Protein AF-A0A2X1N2T5-F1 (afdb_monomer_lite)

Sequence (145 aa):
MNKLIMTASVISILIVFIVLLAVHKGHAPIRSVSRQIQNITSKDLDVRLDPQTVPIELEQLVLSFNHMIERIEDVFTRQSNFSADIAHEIRTPITNLITQTEIALSQSRSQKELEDVLYSNLEELTRMAKWSAICCFSLRPITTS

pLDDT: mean 86.4, std 9.25, range [39.34, 96.5]

Organism: Escherichia coli (NCBI:txid562)

Foldseek 3Di:
DVVVVVVVVVVVVVVVVVVVVCVVVLCPLVVVVVVQVVPDDPVNLVDADDLVVHPPVCSVVSVVVNVVSVVVVVVVVVVVVVVVVVVVVVVVLVVVLVVLVCVPVVDDDDPVSVVVSVVVNVVSVVVVVVVVVVVVVVPDPPPDD

InterPro domains:
  IPR003660 HAMP domain [PF00672] (26-74)
  IPR003660 HAMP domain [PS50885] (24-77)
  IPR003660 HAMP domain [SM00304] (24-77)
  IPR003661 Signal transduction histidine kinase, dimerisation/phosphoacceptor d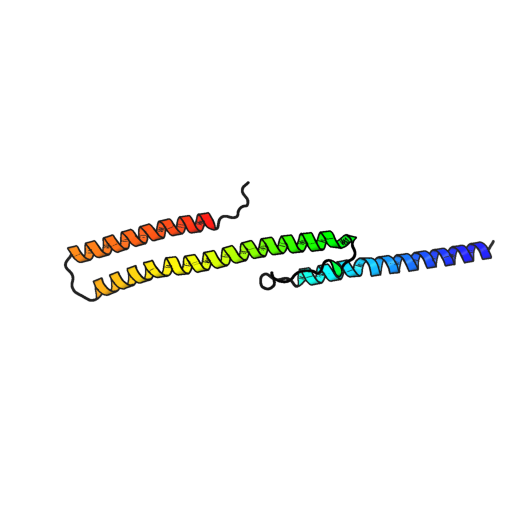omain [PF00512] (79-129)
  IPR003661 Signal transduction histidine kinase, dimerisation/phosphoacceptor domain [cd00082] (78-130)
  IPR036097 Signal transduction histidine kinase, dimerisation/phosphoacceptor domain superfamily [SSF47384] (61-129)
  IPR050428 Two-component system sensor histidine kinase [PTHR45436] (3-129)

Secondary structure (DSSP, 8-state):
-HHHHHHHHHHHHHHHHHHHHHHHHHTHHHHHHHHHHHH--TT-TT----GGGS-HHHHHHHHHHHHHHHHHHHHHHHHHHHHHHHHHHHHHHHHHHHHHHHHHHHS---HHHHHHHHHHHHHHHHHHHHHHHHHHHHTS-S---

Radius of gyration: 33.26 Å; chains: 1; bounding box: 64×29×105 Å

Structure (mmCIF, N/CA/C/O backbone):
data_AF-A0A2X1N2T5-F1
#
_entry.id   AF-A0A2X1N2T5-F1
#
loop_
_atom_site.group_PDB
_atom_site.id
_atom_site.type_symbol
_atom_site.label_atom_id
_atom_site.label_alt_id
_atom_site.label_comp_id
_atom_site.label_asym_id
_atom_site.label_entity_id
_atom_site.label_seq_id
_atom_site.pdbx_PDB_ins_code
_atom_site.Cartn_x
_atom_site.Cartn_y
_atom_site.Cartn_z
_atom_site.occupancy
_atom_site.B_iso_or_equiv
_atom_site.auth_seq_id
_atom_site.auth_comp_id
_atom_site.auth_asym_id
_atom_site.auth_atom_id
_atom_site.pdbx_PDB_model_num
ATOM 1 N N . MET A 1 1 ? 31.439 21.832 -60.244 1.00 72.50 1 MET A N 1
ATOM 2 C CA . MET A 1 1 ? 30.699 22.548 -59.181 1.00 72.50 1 MET A CA 1
ATOM 3 C C . MET A 1 1 ? 29.378 21.859 -58.827 1.00 72.50 1 MET A C 1
ATOM 5 O O . MET A 1 1 ? 29.262 21.362 -57.718 1.00 72.50 1 MET A O 1
ATOM 9 N N . ASN A 1 2 ? 28.423 21.728 -59.761 1.00 83.81 2 ASN A N 1
ATOM 10 C CA . ASN A 1 2 ? 27.059 21.247 -59.458 1.00 83.81 2 ASN A CA 1
ATOM 11 C C . ASN A 1 2 ? 26.980 19.819 -58.891 1.00 83.81 2 ASN A C 1
ATOM 13 O O . ASN A 1 2 ? 26.174 19.571 -58.002 1.00 83.81 2 ASN A O 1
ATOM 17 N N . LYS A 1 3 ? 27.838 18.891 -59.342 1.00 87.81 3 LYS A N 1
ATOM 18 C CA . LYS A 1 3 ? 27.866 17.520 -58.799 1.00 87.81 3 LYS A CA 1
ATOM 19 C C . LYS A 1 3 ? 28.240 17.483 -57.311 1.00 87.81 3 LYS A C 1
ATOM 21 O O . LYS A 1 3 ? 27.638 16.719 -56.575 1.00 87.81 3 LYS A O 1
ATOM 26 N N . LEU A 1 4 ? 29.169 18.343 -56.878 1.00 89.50 4 LEU A N 1
ATOM 27 C CA . LEU A 1 4 ? 29.625 18.420 -55.486 1.00 89.50 4 LEU A CA 1
ATOM 28 C C . LEU A 1 4 ? 28.529 18.982 -54.565 1.00 89.50 4 LEU A C 1
ATOM 30 O O . LEU A 1 4 ? 28.315 18.481 -53.465 1.00 89.50 4 LEU A O 1
ATOM 34 N N . ILE A 1 5 ? 27.805 19.996 -55.050 1.00 92.12 5 ILE A N 1
ATOM 35 C CA . ILE A 1 5 ? 26.675 20.596 -54.330 1.00 92.12 5 ILE A CA 1
ATOM 36 C C . ILE A 1 5 ? 25.539 19.575 -54.204 1.00 92.12 5 ILE A C 1
ATOM 38 O O . ILE A 1 5 ? 25.015 19.379 -53.114 1.00 92.12 5 ILE A O 1
ATOM 42 N N . MET A 1 6 ? 25.217 18.852 -55.282 1.00 92.19 6 MET A N 1
ATOM 43 C CA . MET A 1 6 ? 24.166 17.831 -55.270 1.00 92.19 6 MET A CA 1
ATOM 44 C C . MET A 1 6 ? 24.484 16.687 -54.298 1.00 92.19 6 MET A C 1
ATOM 46 O O . MET A 1 6 ? 23.618 16.285 -53.524 1.00 92.19 6 MET A O 1
ATOM 50 N N . THR A 1 7 ? 25.729 16.197 -54.272 1.00 94.31 7 THR A N 1
ATOM 51 C CA . THR A 1 7 ? 26.135 15.160 -53.311 1.00 94.31 7 THR A CA 1
ATOM 52 C C . THR A 1 7 ? 26.085 15.664 -51.871 1.00 94.31 7 THR A C 1
ATOM 54 O O . THR A 1 7 ? 25.604 14.945 -50.999 1.00 94.31 7 THR A O 1
ATOM 57 N N . ALA A 1 8 ? 26.513 16.905 -51.614 1.00 93.38 8 ALA A N 1
ATOM 58 C CA . ALA A 1 8 ? 26.461 17.495 -50.277 1.00 93.38 8 ALA A CA 1
ATOM 59 C C . ALA A 1 8 ? 25.015 17.666 -49.776 1.00 93.38 8 ALA A C 1
ATOM 61 O O . ALA A 1 8 ? 24.717 17.327 -48.631 1.00 93.38 8 ALA A O 1
ATOM 62 N N . SER A 1 9 ? 24.099 18.119 -50.638 1.00 93.94 9 SER A N 1
ATOM 63 C CA . SER A 1 9 ? 22.678 18.250 -50.297 1.00 93.94 9 SER A CA 1
ATOM 64 C C . SER A 1 9 ? 22.025 16.899 -50.000 1.00 93.94 9 SER A C 1
ATOM 66 O O . SER A 1 9 ? 21.300 16.782 -49.015 1.00 93.94 9 SER A O 1
ATOM 68 N N . VAL A 1 10 ? 22.317 15.864 -50.795 1.00 96.00 10 VAL A N 1
ATOM 69 C CA . VAL A 1 10 ? 21.788 14.508 -50.558 1.00 96.00 10 VAL A CA 1
ATOM 70 C C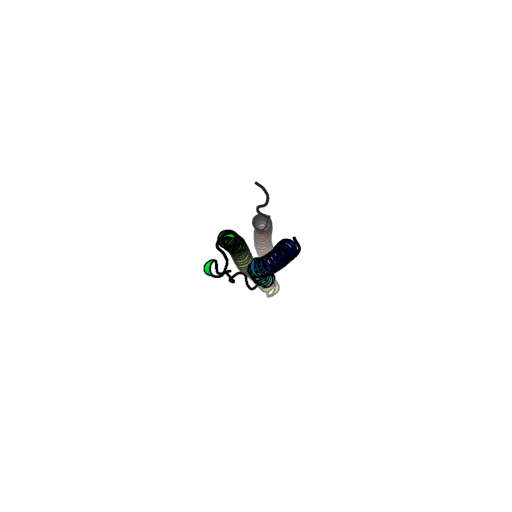 . VAL A 1 10 ? 22.289 13.946 -49.227 1.00 96.00 10 VAL A C 1
ATOM 72 O O . VAL A 1 10 ? 21.496 13.409 -48.457 1.00 96.00 10 VAL A O 1
ATOM 75 N N . ILE A 1 11 ? 23.578 14.117 -48.916 1.00 96.12 11 ILE A N 1
ATOM 76 C CA . ILE A 1 11 ? 24.154 13.674 -47.637 1.00 96.12 11 ILE A CA 1
ATOM 77 C C . ILE A 1 11 ? 23.511 14.421 -46.463 1.00 96.12 11 ILE A C 1
ATOM 79 O O . ILE A 1 11 ? 23.152 13.798 -45.469 1.00 96.12 11 ILE A O 1
ATOM 83 N N . SER A 1 12 ? 23.316 15.737 -46.577 1.00 95.56 12 SER A N 1
ATOM 84 C CA . SER A 1 12 ? 22.683 16.534 -45.522 1.00 95.56 12 SER A CA 1
ATOM 85 C C . SER A 1 12 ? 21.246 16.078 -45.241 1.00 95.56 12 SER A C 1
ATOM 87 O O . SER A 1 12 ? 20.891 15.853 -44.085 1.00 95.56 12 SER A O 1
ATOM 89 N N . ILE A 1 13 ? 20.448 15.846 -46.290 1.00 96.50 13 ILE A N 1
ATOM 90 C CA . ILE A 1 13 ? 19.079 15.325 -46.157 1.00 96.50 13 ILE A CA 1
ATOM 91 C C . ILE A 1 13 ? 19.089 13.934 -45.512 1.00 96.50 13 ILE A C 1
ATOM 93 O O . ILE A 1 13 ? 18.281 13.662 -44.624 1.00 96.50 13 ILE A O 1
ATOM 97 N N . LEU A 1 14 ? 20.023 13.068 -45.916 1.00 96.38 14 LEU A N 1
ATOM 98 C CA . LEU A 1 14 ? 20.155 11.727 -45.353 1.00 96.38 14 LEU A CA 1
ATOM 99 C C . LEU A 1 14 ? 20.493 11.769 -43.855 1.00 96.38 14 LEU A C 1
ATOM 101 O O . LEU A 1 14 ? 19.886 11.039 -43.075 1.00 96.38 14 LEU A O 1
ATOM 105 N N . ILE A 1 15 ? 21.409 12.647 -43.439 1.00 96.38 15 ILE A N 1
ATOM 106 C CA . ILE A 1 15 ? 21.765 12.828 -42.024 1.00 96.38 15 ILE A CA 1
ATOM 107 C C . ILE A 1 15 ? 20.550 13.303 -41.226 1.00 96.38 15 ILE A C 1
ATOM 109 O O . ILE A 1 15 ? 20.244 12.718 -40.190 1.00 96.38 15 ILE A O 1
ATOM 113 N N . VAL A 1 16 ? 19.825 14.316 -41.714 1.00 96.19 16 VAL A N 1
ATOM 114 C CA . VAL A 1 16 ? 18.610 14.813 -41.047 1.00 96.19 16 VAL A CA 1
ATOM 115 C C . VAL A 1 16 ? 17.583 13.692 -40.894 1.00 96.19 16 VAL A C 1
ATOM 117 O O . VAL A 1 16 ? 17.021 13.516 -39.814 1.00 96.19 16 VAL A O 1
ATOM 120 N N . PHE A 1 17 ? 17.378 12.886 -41.936 1.00 95.56 17 PHE A N 1
ATOM 121 C CA . PHE A 1 17 ? 16.457 11.755 -41.888 1.00 95.56 17 PHE A CA 1
ATOM 122 C C . PHE A 1 17 ? 16.868 10.704 -40.843 1.00 95.56 17 PHE A C 1
ATOM 124 O O . PHE A 1 17 ? 16.033 10.266 -40.050 1.00 95.56 17 PHE A O 1
ATOM 131 N N . ILE A 1 18 ? 18.155 10.342 -40.783 1.00 94.00 18 ILE A N 1
ATOM 132 C CA . ILE A 1 18 ? 18.684 9.394 -39.787 1.00 94.00 18 ILE A CA 1
ATOM 133 C C . ILE A 1 18 ? 18.527 9.947 -38.367 1.00 94.00 18 ILE A C 1
ATOM 135 O O . ILE A 1 18 ? 18.074 9.220 -37.483 1.00 94.00 18 ILE A O 1
ATOM 139 N N . VAL A 1 19 ? 18.849 11.224 -38.143 1.00 93.06 19 VAL A N 1
ATOM 140 C CA . VAL A 1 19 ? 18.707 11.873 -36.830 1.00 93.06 19 VAL A CA 1
ATOM 141 C C . VAL A 1 19 ? 17.247 11.875 -36.384 1.00 93.06 19 VAL A C 1
ATOM 143 O O . VAL A 1 19 ? 16.957 11.499 -35.250 1.00 93.06 19 VAL A O 1
ATOM 146 N N . LEU A 1 20 ? 16.311 12.221 -37.271 1.00 91.19 20 LEU A N 1
ATOM 147 C CA . LEU A 1 20 ? 14.882 12.197 -36.953 1.00 91.19 20 LEU A CA 1
ATOM 148 C C . LEU A 1 20 ? 14.403 10.790 -36.571 1.00 91.19 20 LEU A C 1
ATOM 150 O O . LEU A 1 20 ? 13.677 10.639 -35.587 1.00 91.19 20 LEU A O 1
ATOM 154 N N . LEU A 1 21 ? 14.838 9.755 -37.298 1.00 89.56 21 LEU A N 1
ATOM 155 C CA . LEU A 1 21 ? 14.513 8.367 -36.959 1.00 89.56 21 LEU A CA 1
ATOM 156 C C . LEU A 1 21 ? 15.126 7.929 -35.624 1.00 89.56 21 LEU A C 1
ATOM 158 O O . LEU A 1 21 ? 14.448 7.267 -34.834 1.00 89.56 21 LEU A O 1
ATOM 162 N N . ALA A 1 22 ? 16.379 8.303 -35.359 1.00 86.38 22 ALA A N 1
ATOM 163 C CA . ALA A 1 22 ? 17.076 7.981 -34.117 1.00 86.38 22 ALA A CA 1
ATOM 164 C C . ALA A 1 22 ? 16.390 8.624 -32.905 1.00 86.38 22 ALA A C 1
ATOM 166 O O . ALA A 1 22 ? 16.123 7.937 -31.923 1.00 86.38 22 ALA A O 1
ATOM 167 N N . VAL A 1 23 ? 16.013 9.902 -33.002 1.00 86.44 23 VAL A N 1
ATOM 168 C CA . VAL A 1 23 ? 15.266 10.615 -31.953 1.00 86.44 23 VAL A CA 1
ATOM 169 C C . VAL A 1 23 ? 13.902 9.963 -31.725 1.00 86.44 23 VAL A C 1
ATOM 171 O O . VAL A 1 23 ? 13.530 9.677 -30.586 1.00 86.44 23 VAL A O 1
ATOM 174 N N . HIS A 1 24 ? 13.158 9.658 -32.794 1.00 82.62 24 HIS A N 1
ATOM 175 C CA . HIS A 1 24 ? 11.824 9.072 -32.655 1.00 82.62 24 HIS A CA 1
ATOM 176 C C . HIS A 1 24 ? 11.862 7.690 -31.987 1.00 82.62 24 HIS A C 1
ATOM 178 O O . HIS A 1 24 ? 11.035 7.399 -31.120 1.00 82.62 24 HIS A O 1
ATOM 184 N N . LYS A 1 25 ? 12.842 6.851 -32.350 1.00 80.31 25 LYS A N 1
ATOM 185 C CA . LYS A 1 25 ? 13.050 5.542 -31.717 1.00 80.31 25 LYS A CA 1
ATOM 186 C C . LYS A 1 25 ? 13.620 5.655 -30.303 1.00 80.31 25 LYS A C 1
ATOM 188 O O . LYS A 1 25 ? 13.177 4.912 -29.434 1.00 80.31 25 LYS A O 1
ATOM 193 N N . GLY A 1 26 ? 14.522 6.601 -30.051 1.00 79.81 26 GLY A N 1
ATOM 194 C CA . GLY A 1 26 ? 15.131 6.827 -28.737 1.00 79.81 26 GLY A CA 1
ATOM 195 C C . GLY A 1 26 ? 14.125 7.239 -27.658 1.00 79.81 26 GLY A C 1
ATOM 196 O O . GLY A 1 26 ? 14.285 6.885 -26.495 1.00 79.81 26 GLY A O 1
ATOM 197 N N . HIS A 1 27 ? 13.032 7.910 -28.033 1.00 82.62 27 HIS A N 1
ATOM 198 C CA . HIS A 1 27 ? 11.966 8.277 -27.092 1.00 82.62 27 HIS A CA 1
ATOM 199 C C . HIS A 1 27 ? 10.904 7.189 -26.863 1.00 82.62 27 HIS A C 1
ATOM 201 O O . HIS A 1 27 ? 10.080 7.328 -25.954 1.00 82.62 27 HIS A O 1
ATOM 207 N N . ALA A 1 28 ? 10.879 6.114 -27.658 1.00 83.75 28 ALA A N 1
ATOM 208 C CA . ALA A 1 28 ? 9.871 5.062 -27.514 1.00 83.75 28 ALA A CA 1
ATOM 209 C C . ALA A 1 28 ? 9.952 4.312 -26.161 1.00 83.75 28 ALA A C 1
ATOM 211 O O . ALA A 1 28 ? 8.902 4.156 -25.530 1.00 83.75 28 ALA A O 1
ATOM 212 N N . PRO A 1 29 ? 11.143 3.927 -25.650 1.00 81.75 29 PRO A N 1
ATOM 213 C CA . PRO A 1 29 ? 11.275 3.281 -24.341 1.00 81.75 29 PRO A CA 1
ATOM 214 C C . PRO A 1 29 ? 10.790 4.166 -23.188 1.00 81.75 29 PRO A C 1
ATOM 216 O O . PRO A 1 29 ? 10.063 3.699 -22.316 1.00 81.75 29 PRO A O 1
ATOM 219 N N . ILE A 1 30 ? 11.090 5.469 -23.235 1.00 84.44 30 ILE A N 1
ATOM 220 C CA . ILE A 1 30 ? 10.646 6.445 -22.225 1.00 84.44 30 ILE A CA 1
ATOM 221 C C . ILE A 1 30 ? 9.115 6.507 -22.168 1.00 84.44 30 ILE A C 1
ATOM 223 O O . ILE A 1 30 ? 8.525 6.484 -21.088 1.00 84.44 30 ILE A O 1
ATOM 227 N N . ARG A 1 31 ? 8.446 6.544 -23.329 1.00 83.88 31 ARG A N 1
ATOM 228 C CA . ARG A 1 31 ? 6.974 6.535 -23.391 1.00 83.88 31 ARG A CA 1
ATOM 229 C C . ARG A 1 31 ? 6.383 5.231 -22.856 1.00 83.88 31 ARG A C 1
ATOM 231 O O . ARG A 1 31 ? 5.323 5.274 -22.241 1.00 83.88 31 ARG A O 1
ATOM 238 N N . SER A 1 32 ? 7.043 4.096 -23.091 1.00 85.19 32 SER A N 1
ATOM 239 C CA . SER A 1 32 ? 6.612 2.796 -22.561 1.00 85.19 32 SER A CA 1
ATOM 240 C C . SER A 1 32 ? 6.658 2.779 -21.034 1.00 85.19 32 SER A C 1
ATOM 242 O O . SER A 1 32 ? 5.641 2.507 -20.399 1.00 85.19 32 SER A O 1
ATOM 244 N N . VAL A 1 33 ? 7.799 3.160 -20.451 1.00 85.38 33 VAL A N 1
ATOM 245 C CA . VAL A 1 33 ? 7.969 3.268 -18.994 1.00 85.38 33 VAL A CA 1
ATOM 246 C C . VAL A 1 33 ? 6.945 4.236 -18.405 1.00 85.38 33 VAL A C 1
ATOM 248 O O . VAL A 1 33 ? 6.248 3.894 -17.457 1.00 85.38 33 VAL A O 1
ATOM 251 N N . SER A 1 34 ? 6.773 5.413 -19.012 1.00 84.94 34 SER A N 1
ATOM 252 C CA . SER A 1 34 ? 5.799 6.405 -18.550 1.00 84.94 34 SER A CA 1
ATOM 253 C C . SER A 1 34 ? 4.363 5.871 -18.542 1.00 84.94 34 SER A C 1
ATOM 255 O O . SER A 1 34 ? 3.646 6.100 -17.572 1.00 84.94 34 SER A O 1
ATOM 257 N N . ARG A 1 35 ? 3.946 5.121 -19.570 1.00 85.38 35 ARG A N 1
ATOM 258 C CA . ARG A 1 35 ? 2.615 4.493 -19.604 1.00 85.38 35 ARG A CA 1
ATOM 259 C C . ARG A 1 35 ? 2.450 3.418 -18.537 1.00 85.38 35 ARG A C 1
ATOM 261 O O . ARG A 1 35 ? 1.391 3.348 -17.928 1.00 85.38 35 ARG A O 1
ATOM 268 N N . GLN A 1 36 ? 3.474 2.594 -18.316 1.00 83.69 36 GLN A N 1
ATOM 269 C CA . GLN A 1 36 ? 3.438 1.583 -17.259 1.00 83.69 36 GLN A CA 1
ATOM 270 C C . GLN A 1 36 ? 3.282 2.248 -15.889 1.00 83.69 36 GLN A C 1
ATOM 272 O O . GLN A 1 36 ? 2.394 1.868 -15.138 1.00 83.69 36 GLN A O 1
ATOM 277 N N . ILE A 1 37 ? 4.048 3.310 -15.621 1.00 85.06 37 ILE A N 1
ATOM 278 C CA . ILE A 1 37 ? 3.941 4.098 -14.386 1.00 85.06 37 ILE A CA 1
ATOM 279 C C . ILE A 1 37 ? 2.548 4.724 -14.230 1.00 85.06 37 ILE A C 1
ATOM 281 O O . ILE A 1 37 ? 1.979 4.672 -13.147 1.00 85.06 37 ILE A O 1
ATOM 285 N N . GLN A 1 38 ? 1.973 5.294 -15.294 1.00 82.81 38 GLN A N 1
ATOM 286 C CA . GLN A 1 38 ? 0.637 5.911 -15.252 1.00 82.81 38 GLN A CA 1
ATOM 287 C C . GLN A 1 38 ? -0.495 4.924 -14.944 1.00 82.81 38 GLN A C 1
ATOM 289 O O . GLN A 1 38 ? -1.543 5.345 -14.460 1.00 82.81 38 GLN A O 1
ATOM 294 N N . ASN A 1 39 ? -0.297 3.640 -15.236 1.00 80.31 39 ASN A N 1
ATOM 295 C CA . ASN A 1 39 ? -1.286 2.602 -14.965 1.00 80.31 39 ASN A CA 1
ATOM 296 C C . ASN A 1 39 ? -1.194 2.046 -13.537 1.00 80.31 39 ASN A C 1
ATOM 298 O O . ASN A 1 39 ? -2.102 1.330 -13.126 1.00 80.31 39 ASN A O 1
ATOM 302 N N . ILE A 1 40 ? -0.132 2.357 -12.785 1.00 80.38 40 ILE A N 1
ATOM 303 C CA . ILE A 1 40 ? 0.021 1.903 -11.400 1.00 80.38 40 ILE A CA 1
ATOM 304 C C . ILE A 1 40 ? -0.893 2.744 -10.507 1.00 80.38 40 ILE A C 1
ATOM 306 O O . ILE A 1 40 ? -0.735 3.961 -10.391 1.00 80.38 40 ILE A O 1
ATOM 310 N N . THR A 1 41 ? -1.852 2.085 -9.861 1.00 76.00 41 THR A N 1
ATOM 311 C CA . THR A 1 41 ? -2.748 2.699 -8.872 1.00 76.00 41 THR A CA 1
ATOM 312 C C . THR A 1 41 ? -2.406 2.225 -7.458 1.00 76.00 41 THR A C 1
ATOM 314 O O . THR A 1 41 ? -1.614 1.305 -7.277 1.00 76.00 41 THR A O 1
ATOM 317 N N . SER A 1 42 ? -3.037 2.796 -6.423 1.00 68.94 42 SER A N 1
ATOM 318 C CA . SER A 1 42 ? -2.882 2.321 -5.033 1.00 68.94 42 SER A CA 1
ATOM 319 C C . SER A 1 42 ? -3.300 0.858 -4.816 1.00 68.94 42 SER A C 1
ATOM 321 O O . SER A 1 42 ? -3.051 0.322 -3.742 1.00 68.94 42 SER A O 1
ATOM 323 N N . LYS A 1 43 ? -3.961 0.226 -5.795 1.00 71.94 43 LYS A N 1
ATOM 324 C CA . LYS A 1 43 ? -4.351 -1.190 -5.759 1.00 71.94 43 LYS A CA 1
ATOM 325 C C . LYS A 1 43 ? -3.328 -2.119 -6.416 1.00 71.94 43 LYS A C 1
ATOM 327 O O . LYS A 1 43 ? -3.380 -3.310 -6.153 1.00 71.94 43 LYS A O 1
ATOM 332 N N . ASP A 1 44 ? -2.412 -1.567 -7.211 1.00 77.06 44 ASP A N 1
ATOM 333 C CA . ASP A 1 44 ? -1.474 -2.305 -8.068 1.00 77.06 44 ASP A CA 1
ATOM 334 C C . ASP A 1 44 ? -0.020 -2.003 -7.661 1.00 77.06 44 ASP A C 1
ATOM 336 O O . ASP A 1 44 ? 0.876 -1.844 -8.491 1.00 77.06 44 ASP A O 1
ATOM 340 N N . LEU A 1 45 ? 0.207 -1.842 -6.352 1.00 77.56 45 LEU A N 1
ATOM 341 C CA . LEU A 1 45 ? 1.523 -1.546 -5.777 1.00 77.56 45 LEU A CA 1
ATOM 342 C C . LEU A 1 45 ? 2.492 -2.732 -5.866 1.00 77.56 45 LEU A C 1
ATOM 344 O O . LEU A 1 45 ? 3.660 -2.547 -5.553 1.00 77.56 45 LEU A O 1
ATOM 348 N N . ASP A 1 46 ? 2.048 -3.908 -6.307 1.00 78.38 46 ASP A N 1
ATOM 349 C CA . ASP A 1 46 ? 2.858 -5.106 -6.558 1.00 78.38 46 ASP A CA 1
ATOM 350 C C . ASP A 1 46 ? 3.519 -5.097 -7.949 1.00 78.38 46 ASP A C 1
ATOM 352 O O . ASP A 1 46 ? 4.485 -5.825 -8.195 1.00 78.38 46 ASP A O 1
ATOM 356 N N . VAL A 1 47 ? 3.050 -4.238 -8.860 1.00 79.88 47 VAL A N 1
ATOM 357 C CA . VAL A 1 47 ? 3.604 -4.117 -10.211 1.00 79.88 47 VAL A CA 1
ATOM 358 C C . VAL A 1 47 ? 5.043 -3.604 -10.142 1.00 79.88 47 VAL A C 1
ATOM 360 O O . VAL A 1 47 ? 5.362 -2.619 -9.470 1.00 79.88 47 VAL A O 1
ATOM 363 N N . ARG A 1 48 ? 5.939 -4.277 -10.866 1.00 84.50 48 ARG A N 1
ATOM 364 C CA . ARG A 1 48 ? 7.349 -3.899 -11.000 1.00 84.50 48 ARG A CA 1
ATOM 365 C C . ARG A 1 48 ? 7.702 -3.728 -12.466 1.00 84.50 48 ARG A C 1
ATOM 367 O O . ARG A 1 48 ? 7.310 -4.530 -13.310 1.00 84.50 48 ARG A O 1
ATOM 374 N N . LEU A 1 49 ? 8.461 -2.678 -12.754 1.00 86.44 49 LEU A N 1
ATOM 375 C CA . LEU A 1 49 ? 9.036 -2.456 -14.074 1.00 86.44 49 LEU A CA 1
ATOM 376 C C . LEU A 1 49 ? 10.256 -3.368 -14.245 1.00 86.44 49 LEU A C 1
ATOM 378 O O . LEU A 1 49 ? 11.102 -3.420 -13.351 1.00 86.44 49 LEU A O 1
ATOM 382 N N . ASP A 1 50 ? 10.367 -4.056 -15.381 1.00 87.19 50 ASP A N 1
ATOM 383 C CA . ASP A 1 50 ? 11.513 -4.922 -15.671 1.00 87.19 50 ASP A CA 1
ATOM 384 C C . ASP A 1 50 ? 12.712 -4.094 -16.189 1.00 87.19 50 ASP A C 1
ATOM 386 O O . ASP A 1 50 ? 12.640 -3.562 -17.307 1.00 87.19 50 ASP A O 1
ATOM 390 N N . PRO A 1 51 ? 13.822 -3.988 -15.429 1.00 87.06 51 PRO A N 1
ATOM 391 C CA . PRO A 1 51 ? 15.010 -3.239 -15.842 1.00 87.06 51 PRO A CA 1
ATOM 392 C C . PRO A 1 51 ? 15.683 -3.808 -17.101 1.00 87.06 51 PRO A C 1
ATOM 394 O O . PRO A 1 51 ? 16.353 -3.062 -17.807 1.00 87.06 51 PRO A O 1
ATOM 397 N N . GLN A 1 52 ? 15.471 -5.087 -17.435 1.00 86.31 52 GLN A N 1
ATOM 398 C CA . GLN A 1 52 ? 16.053 -5.723 -18.627 1.00 86.31 52 GLN A CA 1
ATOM 399 C C . GLN A 1 52 ? 15.331 -5.327 -19.926 1.00 86.31 52 GLN A C 1
ATOM 401 O O . GLN A 1 52 ? 15.837 -5.561 -21.024 1.00 86.31 52 GLN A O 1
ATOM 406 N N . THR A 1 53 ? 14.136 -4.732 -19.827 1.00 85.06 53 THR A N 1
ATOM 407 C CA . THR A 1 53 ? 13.322 -4.339 -20.995 1.00 85.06 53 THR A CA 1
ATOM 408 C C . THR A 1 53 ? 13.594 -2.916 -21.479 1.00 85.06 53 THR A C 1
ATOM 410 O O . THR A 1 53 ? 13.031 -2.487 -22.493 1.00 85.06 53 THR A O 1
ATOM 413 N N . VAL A 1 54 ? 14.449 -2.172 -20.773 1.00 86.50 54 VAL A N 1
ATOM 414 C CA . VAL A 1 54 ? 14.773 -0.778 -21.076 1.00 86.50 54 VAL A CA 1
ATOM 415 C C . VAL A 1 54 ? 16.248 -0.625 -21.466 1.00 86.50 54 VAL A C 1
ATOM 417 O O . VAL A 1 54 ? 17.076 -1.450 -21.091 1.00 86.50 54 VAL A O 1
ATOM 420 N N . PRO A 1 55 ? 16.607 0.420 -22.233 1.00 87.12 55 PRO A N 1
ATOM 421 C CA . PRO A 1 55 ? 18.004 0.776 -22.462 1.00 87.12 55 PRO A CA 1
ATOM 422 C C . PRO A 1 55 ? 18.764 0.991 -21.146 1.00 87.12 55 PRO A C 1
ATOM 424 O O . PRO A 1 55 ? 18.174 1.444 -20.162 1.00 87.12 55 PRO A O 1
ATOM 427 N N . ILE A 1 56 ? 20.075 0.733 -21.153 1.00 87.94 56 ILE A N 1
ATOM 428 C CA . ILE A 1 56 ? 20.950 0.832 -19.971 1.00 87.94 56 ILE A CA 1
ATOM 429 C C . ILE A 1 56 ? 20.896 2.216 -19.303 1.00 87.94 56 ILE A C 1
ATOM 431 O O . ILE A 1 56 ? 21.010 2.336 -18.086 1.00 87.94 56 ILE A O 1
ATOM 435 N N . GLU A 1 57 ? 20.634 3.272 -20.075 1.00 87.00 57 GLU A N 1
ATOM 436 C CA . GLU A 1 57 ? 20.481 4.639 -19.572 1.00 87.00 57 GLU A CA 1
ATOM 437 C C . GLU A 1 57 ? 19.234 4.819 -18.686 1.00 87.00 57 GLU A C 1
ATOM 439 O O . GLU A 1 57 ? 19.195 5.725 -17.854 1.00 87.00 57 GLU A O 1
ATOM 444 N N . LEU A 1 58 ? 18.208 3.977 -18.859 1.00 88.19 58 LEU A N 1
ATOM 445 C CA . LEU A 1 58 ? 16.961 4.003 -18.084 1.00 88.19 58 LEU A CA 1
ATOM 446 C C . LEU A 1 58 ? 16.914 2.945 -16.977 1.00 88.19 58 LEU A C 1
ATOM 448 O O . LEU A 1 58 ? 16.008 2.989 -16.145 1.00 88.19 58 LEU A O 1
ATOM 452 N N . GLU A 1 59 ? 17.872 2.021 -16.936 1.00 90.12 59 GLU A N 1
ATOM 453 C CA . GLU A 1 59 ? 17.912 0.933 -15.957 1.00 90.12 59 GLU A CA 1
ATOM 454 C C . GLU A 1 59 ? 17.894 1.472 -14.519 1.00 90.12 59 GLU A C 1
ATOM 456 O O . GLU A 1 59 ? 17.043 1.095 -13.713 1.00 90.12 59 GLU A O 1
ATOM 461 N N . GLN A 1 60 ? 18.757 2.446 -14.210 1.00 89.81 60 GLN A N 1
ATOM 462 C CA . GLN A 1 60 ? 18.797 3.058 -12.879 1.00 89.81 60 GLN A CA 1
ATOM 463 C C . GLN A 1 60 ? 17.508 3.801 -12.511 1.00 89.81 60 GLN A C 1
ATOM 465 O O . GLN A 1 60 ? 17.120 3.813 -11.340 1.00 89.81 60 GLN A O 1
ATOM 470 N N . LEU A 1 61 ? 16.830 4.410 -13.489 1.00 89.19 61 LEU A N 1
ATOM 471 C CA . LEU A 1 61 ? 15.547 5.073 -13.260 1.00 89.19 61 LEU A CA 1
ATOM 472 C C . LEU A 1 61 ? 14.473 4.049 -12.882 1.00 89.19 61 LEU A C 1
ATOM 474 O O . LEU A 1 61 ? 13.743 4.260 -11.915 1.00 89.19 61 LEU A O 1
ATOM 478 N N . VAL A 1 62 ? 14.406 2.938 -13.620 1.00 91.00 62 VAL A N 1
ATOM 479 C CA . VAL A 1 62 ? 13.488 1.826 -13.346 1.00 91.00 62 VAL A CA 1
ATOM 480 C C . VAL A 1 62 ? 13.740 1.239 -11.957 1.00 91.00 62 VAL A C 1
ATOM 482 O O . VAL A 1 62 ? 12.799 1.089 -11.178 1.00 91.00 62 VAL A O 1
ATOM 485 N N . LEU A 1 63 ? 15.002 0.981 -11.604 1.00 92.38 63 LEU A N 1
ATOM 486 C CA . LEU A 1 63 ? 15.372 0.482 -10.277 1.00 92.38 63 LEU A CA 1
ATOM 487 C C . LEU A 1 63 ? 14.973 1.458 -9.161 1.00 92.38 63 LEU A C 1
ATOM 489 O O . LEU A 1 63 ? 14.376 1.052 -8.165 1.00 92.38 63 LEU A O 1
ATOM 493 N N . SER A 1 64 ? 15.245 2.752 -9.347 1.00 91.75 64 SER A N 1
ATOM 494 C CA . SER A 1 64 ? 14.885 3.791 -8.373 1.00 91.75 64 SER A CA 1
ATOM 495 C C . SER A 1 64 ? 13.368 3.913 -8.199 1.00 91.75 64 SER A C 1
ATOM 497 O O . SER A 1 64 ? 12.882 4.075 -7.080 1.00 91.75 64 SER A O 1
ATOM 499 N N . PHE A 1 65 ? 12.610 3.800 -9.293 1.00 90.25 65 PHE A N 1
ATOM 500 C CA . PHE A 1 65 ? 11.149 3.800 -9.261 1.00 90.25 65 PHE A CA 1
ATOM 501 C C . PHE A 1 65 ? 10.598 2.580 -8.515 1.00 90.25 65 PHE A C 1
ATOM 503 O O . PHE A 1 65 ? 9.748 2.735 -7.639 1.00 90.25 65 PHE A O 1
ATOM 510 N N . ASN A 1 66 ? 11.114 1.383 -8.806 1.00 91.50 66 ASN A N 1
ATOM 511 C CA . ASN A 1 66 ? 10.706 0.157 -8.121 1.00 91.50 66 ASN A CA 1
ATOM 512 C C . ASN A 1 66 ? 10.955 0.252 -6.607 1.00 91.50 66 ASN A C 1
ATOM 514 O O . ASN A 1 66 ? 10.062 -0.068 -5.827 1.00 91.50 66 ASN A O 1
ATOM 518 N N . HIS A 1 67 ? 12.115 0.767 -6.186 1.00 91.75 67 HIS A N 1
ATOM 519 C CA . HIS A 1 67 ? 12.398 1.005 -4.766 1.00 91.75 67 HIS A CA 1
ATOM 520 C C . HIS A 1 67 ? 11.462 2.040 -4.129 1.00 91.75 67 HIS A C 1
ATOM 522 O O . HIS A 1 67 ? 11.073 1.902 -2.970 1.00 91.75 67 HIS A O 1
ATOM 528 N N . MET A 1 68 ? 11.089 3.095 -4.856 1.00 90.25 68 MET A N 1
ATOM 529 C CA . MET A 1 68 ? 10.119 4.072 -4.361 1.00 90.25 68 MET A CA 1
ATOM 530 C C . MET A 1 68 ? 8.750 3.420 -4.120 1.00 90.25 68 MET A C 1
ATOM 532 O O . MET A 1 68 ? 8.159 3.641 -3.065 1.00 90.25 68 MET A O 1
ATOM 536 N N . ILE A 1 69 ? 8.264 2.607 -5.064 1.00 89.25 69 ILE A N 1
ATOM 537 C CA . ILE A 1 69 ? 6.987 1.892 -4.928 1.00 89.25 69 ILE A CA 1
ATOM 538 C C . ILE A 1 69 ? 7.037 0.870 -3.790 1.00 89.25 69 ILE A C 1
ATOM 540 O O . ILE A 1 69 ? 6.110 0.832 -2.991 1.00 89.25 69 ILE A O 1
ATOM 544 N N . GLU A 1 70 ? 8.130 0.121 -3.647 1.00 90.19 70 GLU A N 1
ATOM 545 C CA . GLU A 1 70 ? 8.331 -0.819 -2.534 1.00 90.19 70 GLU A CA 1
ATOM 546 C C . GLU A 1 70 ? 8.207 -0.124 -1.167 1.00 90.19 70 GLU A C 1
ATOM 548 O O . GLU A 1 70 ? 7.537 -0.614 -0.259 1.00 90.19 70 GLU A O 1
ATOM 553 N N . ARG A 1 71 ? 8.785 1.075 -1.024 1.00 88.56 71 ARG A N 1
ATOM 554 C CA . ARG A 1 71 ? 8.638 1.872 0.204 1.00 88.56 71 ARG A CA 1
ATOM 555 C C . ARG A 1 71 ? 7.200 2.335 0.433 1.00 88.56 71 ARG A C 1
ATOM 557 O O . ARG A 1 71 ? 6.766 2.405 1.579 1.00 88.56 71 ARG A O 1
ATOM 564 N N . ILE A 1 72 ? 6.471 2.678 -0.628 1.00 88.19 72 ILE A N 1
ATOM 565 C CA . ILE A 1 72 ? 5.053 3.058 -0.534 1.00 88.19 72 ILE A CA 1
ATOM 566 C C . ILE A 1 72 ? 4.202 1.847 -0.128 1.00 88.19 72 ILE A C 1
ATOM 568 O O . ILE A 1 72 ? 3.325 1.983 0.723 1.00 88.19 72 ILE A O 1
ATOM 572 N N . GLU A 1 73 ? 4.479 0.672 -0.689 1.00 87.81 73 GLU A N 1
ATOM 573 C CA . GLU A 1 73 ? 3.804 -0.586 -0.367 1.00 87.81 73 GLU A CA 1
ATOM 574 C C . GLU A 1 73 ? 3.999 -0.983 1.102 1.00 87.81 73 GLU A C 1
ATOM 576 O O . GLU A 1 73 ? 3.023 -1.302 1.783 1.00 87.81 73 GLU A O 1
ATOM 581 N N . ASP A 1 74 ? 5.226 -0.891 1.624 1.00 88.00 74 ASP A N 1
ATOM 582 C CA . ASP A 1 74 ? 5.521 -1.151 3.040 1.00 88.00 74 ASP A CA 1
ATOM 583 C C . ASP A 1 74 ? 4.746 -0.192 3.961 1.00 88.00 74 ASP A C 1
ATOM 585 O O . ASP A 1 74 ? 4.114 -0.621 4.929 1.00 88.00 74 ASP A O 1
ATOM 589 N N . VAL A 1 75 ? 4.703 1.103 3.625 1.00 87.00 75 VAL A N 1
ATOM 590 C CA . VAL A 1 75 ? 3.923 2.097 4.382 1.00 87.00 75 VAL A CA 1
ATOM 591 C C . VAL A 1 75 ? 2.426 1.781 4.342 1.00 87.00 75 VAL A C 1
ATOM 593 O O . VAL A 1 75 ? 1.773 1.799 5.386 1.00 87.00 75 VAL A O 1
ATOM 596 N N . PHE A 1 76 ? 1.872 1.464 3.169 1.00 85.88 76 PHE A N 1
ATOM 597 C CA . PHE A 1 76 ? 0.449 1.156 3.025 1.00 85.88 76 PHE A CA 1
ATOM 598 C C . PHE A 1 76 ? 0.066 -0.135 3.760 1.00 85.88 76 PHE A C 1
ATOM 600 O O . PHE A 1 76 ? -0.952 -0.179 4.451 1.00 85.88 76 PHE A O 1
ATOM 607 N N . THR A 1 77 ? 0.914 -1.161 3.681 1.00 86.31 77 THR A N 1
ATOM 608 C CA . THR A 1 77 ? 0.722 -2.438 4.379 1.00 86.31 77 THR A CA 1
ATOM 609 C C . THR A 1 77 ? 0.703 -2.235 5.889 1.00 86.31 77 THR A C 1
ATOM 611 O O . THR A 1 77 ? -0.221 -2.690 6.565 1.00 86.31 77 THR A O 1
ATOM 614 N N . ARG A 1 78 ? 1.670 -1.485 6.431 1.00 85.62 78 ARG A N 1
ATOM 615 C CA . ARG A 1 78 ? 1.706 -1.150 7.863 1.00 85.62 78 ARG A CA 1
ATOM 616 C C . ARG A 1 78 ? 0.482 -0.352 8.290 1.00 85.62 78 ARG A C 1
ATOM 618 O O . ARG A 1 78 ? -0.103 -0.657 9.324 1.00 85.62 78 ARG A O 1
ATOM 625 N N . GLN A 1 79 ? 0.070 0.626 7.487 1.00 85.81 79 GLN A N 1
ATOM 626 C CA . GLN A 1 79 ? -1.113 1.439 7.753 1.00 85.81 79 GLN A CA 1
ATOM 627 C C . GLN A 1 79 ? -2.399 0.597 7.776 1.00 85.81 79 GLN A C 1
ATOM 629 O O . GLN A 1 79 ? -3.243 0.784 8.654 1.00 85.81 79 GLN A O 1
ATOM 634 N N . SER A 1 80 ? -2.545 -0.334 6.830 1.00 85.81 80 SER A N 1
ATOM 635 C CA . SER A 1 80 ? -3.689 -1.247 6.759 1.00 85.81 80 SER A CA 1
ATOM 636 C C . SER A 1 80 ? -3.732 -2.186 7.963 1.00 85.81 80 SER A C 1
ATOM 638 O O . SER A 1 80 ? -4.770 -2.291 8.616 1.00 85.81 80 SER A O 1
ATOM 640 N N . ASN A 1 81 ? -2.603 -2.820 8.292 1.00 86.56 81 ASN A N 1
ATOM 641 C CA . ASN A 1 81 ? -2.503 -3.720 9.443 1.00 86.56 81 ASN A CA 1
ATOM 642 C C . ASN A 1 81 ? -2.812 -2.978 10.746 1.00 86.56 81 ASN A C 1
ATOM 644 O O . ASN A 1 81 ? -3.673 -3.407 11.503 1.00 86.56 81 ASN A O 1
ATOM 648 N N . PHE A 1 82 ? -2.227 -1.794 10.940 1.00 86.00 82 PHE A N 1
ATOM 649 C CA . PHE A 1 82 ? -2.502 -0.953 12.102 1.00 86.00 82 PHE A CA 1
ATOM 650 C C . PHE A 1 82 ? -3.988 -0.581 12.228 1.00 86.00 82 PHE A C 1
ATOM 652 O O . PHE A 1 82 ? -4.561 -0.648 13.314 1.00 86.00 82 PHE A O 1
ATOM 659 N N . SER A 1 83 ? -4.641 -0.218 11.118 1.00 85.75 83 SER A N 1
ATOM 660 C CA . SER A 1 83 ? -6.076 0.084 11.122 1.00 85.75 83 SER A CA 1
ATOM 661 C C . SER A 1 83 ? -6.928 -1.134 11.486 1.00 85.75 83 SER A C 1
ATOM 663 O O . SER A 1 83 ? -7.938 -0.979 12.177 1.00 85.75 83 SER A O 1
ATOM 665 N N . ALA A 1 84 ? -6.561 -2.324 11.005 1.00 85.44 84 ALA A N 1
ATOM 666 C CA . ALA A 1 84 ? -7.256 -3.563 11.336 1.00 85.44 84 ALA A CA 1
ATOM 667 C C . ALA A 1 84 ? -7.076 -3.913 12.820 1.00 85.44 84 ALA A C 1
ATOM 669 O O . ALA A 1 84 ? -8.063 -4.176 13.509 1.00 85.44 84 ALA A O 1
ATOM 670 N N . ASP A 1 85 ? -5.847 -3.818 13.325 1.00 86.94 85 ASP A N 1
ATOM 671 C CA . ASP A 1 85 ? -5.509 -4.079 14.724 1.00 86.94 85 ASP A CA 1
ATOM 672 C C . ASP A 1 85 ? -6.290 -3.150 15.663 1.00 86.94 85 ASP A C 1
ATOM 674 O O . ASP A 1 85 ? -6.932 -3.614 16.603 1.00 86.94 85 ASP A O 1
ATOM 678 N N . ILE A 1 86 ? -6.361 -1.848 15.362 1.00 87.56 86 ILE A N 1
ATOM 679 C CA . ILE A 1 86 ? -7.164 -0.900 16.153 1.00 87.56 86 ILE A CA 1
ATOM 680 C C . ILE A 1 86 ? -8.646 -1.263 16.148 1.00 87.56 86 ILE A C 1
ATOM 682 O O . ILE A 1 86 ? -9.306 -1.183 17.186 1.00 87.56 86 ILE A O 1
ATOM 686 N N . ALA A 1 87 ? -9.199 -1.635 14.993 1.00 86.56 87 ALA A N 1
ATOM 687 C CA . ALA A 1 87 ? -10.607 -2.005 14.911 1.00 86.56 87 ALA A CA 1
ATOM 688 C C . ALA A 1 87 ? -10.918 -3.230 15.790 1.00 86.56 87 ALA A C 1
ATOM 690 O O . ALA A 1 87 ? -11.990 -3.297 16.399 1.00 86.56 87 ALA A O 1
ATOM 691 N N . HIS A 1 88 ? -9.982 -4.178 15.886 1.00 88.00 88 HIS A N 1
ATOM 692 C CA . HIS A 1 88 ? -10.081 -5.317 16.794 1.00 88.00 88 HIS A CA 1
ATOM 693 C C . HIS A 1 88 ? -9.953 -4.903 18.265 1.00 88.00 88 HIS A C 1
ATOM 695 O O . HIS A 1 88 ? -10.834 -5.241 19.060 1.00 88.00 88 HIS A O 1
ATOM 701 N N . GLU A 1 89 ? -8.934 -4.116 18.614 1.00 87.88 89 GLU A N 1
ATOM 702 C CA . GLU A 1 89 ? -8.687 -3.650 19.986 1.00 87.88 89 GLU A CA 1
ATOM 703 C C . GLU A 1 89 ? -9.819 -2.766 20.534 1.00 87.88 89 GLU A C 1
ATOM 705 O O . GLU A 1 89 ? -10.105 -2.805 21.725 1.00 87.88 89 GLU A O 1
ATOM 710 N N . ILE A 1 90 ? -10.530 -2.010 19.686 1.00 90.31 90 ILE A N 1
ATOM 711 C CA . ILE A 1 90 ? -11.696 -1.199 20.090 1.00 90.31 90 ILE A CA 1
ATOM 712 C C . ILE A 1 90 ? -12.964 -2.049 20.262 1.00 90.31 90 ILE A C 1
ATOM 714 O O . ILE A 1 90 ? -13.818 -1.738 21.097 1.00 90.31 90 ILE A O 1
ATOM 718 N N . ARG A 1 91 ? -13.122 -3.132 19.492 1.00 90.12 91 ARG A N 1
ATOM 719 C CA . ARG A 1 91 ? -14.335 -3.965 19.528 1.00 90.12 91 ARG A CA 1
ATOM 720 C C . ARG A 1 91 ? -14.546 -4.610 20.895 1.00 90.12 91 ARG A C 1
ATOM 722 O O . ARG A 1 91 ? -15.673 -4.626 21.393 1.00 90.12 91 ARG A O 1
ATOM 729 N N . THR A 1 92 ? -13.485 -5.146 21.486 1.00 93.62 92 THR A N 1
ATOM 730 C CA . THR A 1 92 ? -13.525 -5.845 22.778 1.00 93.62 92 THR A CA 1
ATOM 731 C C . THR A 1 92 ? -14.055 -4.962 23.918 1.00 93.62 92 THR A C 1
ATOM 733 O O . THR A 1 92 ? -15.064 -5.336 24.522 1.00 93.62 92 THR A O 1
ATOM 736 N N . PRO A 1 93 ? -13.477 -3.779 24.207 1.00 92.62 93 PRO A N 1
ATOM 737 C CA . PRO A 1 93 ? -13.945 -2.929 25.297 1.00 92.62 93 PRO A CA 1
ATOM 738 C C . PRO A 1 93 ? -15.346 -2.367 25.042 1.00 92.62 93 PRO A C 1
ATOM 740 O O . PRO A 1 93 ? -16.148 -2.312 25.971 1.00 92.62 93 PRO A O 1
ATOM 743 N N . ILE A 1 94 ? -15.703 -2.053 23.787 1.00 93.44 94 ILE A N 1
ATOM 744 C CA . ILE A 1 94 ? -17.080 -1.664 23.435 1.00 93.44 94 ILE A CA 1
ATOM 745 C C . ILE A 1 94 ? -18.065 -2.790 23.759 1.00 93.44 94 ILE A C 1
ATOM 747 O O . ILE A 1 94 ? -19.106 -2.545 24.364 1.00 93.44 94 ILE A O 1
ATOM 751 N N . THR A 1 95 ? -17.737 -4.028 23.388 1.00 95.00 95 THR A N 1
ATOM 752 C CA . THR A 1 95 ? -18.598 -5.189 23.660 1.00 95.00 95 THR A CA 1
ATOM 753 C C . THR A 1 95 ? -18.767 -5.407 25.164 1.00 95.00 95 THR A C 1
ATOM 755 O O . THR A 1 95 ? -19.878 -5.674 25.626 1.00 95.00 95 THR A O 1
ATOM 758 N N . ASN A 1 96 ? -17.697 -5.225 25.942 1.00 93.75 96 ASN A N 1
ATOM 759 C CA . ASN A 1 96 ? -17.749 -5.305 27.401 1.00 93.75 96 ASN A CA 1
ATOM 760 C C . ASN A 1 96 ? -18.643 -4.214 28.006 1.00 93.75 96 ASN A C 1
ATOM 762 O O . ASN A 1 96 ? -19.503 -4.536 28.822 1.00 93.75 96 ASN A O 1
ATOM 766 N N . LEU A 1 97 ? -18.489 -2.955 27.581 1.00 95.38 97 LEU A N 1
ATOM 767 C CA . LEU A 1 97 ? -19.329 -1.835 28.027 1.00 95.38 97 LEU A CA 1
ATOM 768 C C . LEU A 1 97 ? -20.817 -2.088 27.739 1.00 95.38 97 LEU A C 1
ATOM 770 O O . LEU A 1 97 ? -21.664 -1.875 28.611 1.00 95.38 97 LEU A O 1
ATOM 774 N N . ILE A 1 98 ? -21.137 -2.573 26.532 1.00 95.44 98 ILE A N 1
ATOM 775 C CA . ILE A 1 98 ? -22.508 -2.933 26.140 1.00 95.44 98 ILE A CA 1
ATOM 776 C C . ILE A 1 98 ? -23.037 -4.039 27.054 1.00 95.44 98 ILE A C 1
ATOM 778 O O . ILE A 1 98 ? -24.080 -3.862 27.673 1.00 95.44 98 ILE A O 1
ATOM 782 N N . THR A 1 99 ? -22.284 -5.128 27.213 1.00 94.75 99 THR A N 1
ATOM 783 C CA . THR A 1 99 ? -22.693 -6.285 28.024 1.00 94.75 99 THR A CA 1
ATOM 784 C C . THR A 1 99 ? -22.929 -5.898 29.487 1.00 94.75 99 THR A C 1
ATOM 786 O O . THR A 1 99 ? -23.944 -6.269 30.072 1.00 94.75 99 THR A O 1
ATOM 789 N N . GLN A 1 100 ? -22.027 -5.114 30.091 1.00 93.06 100 GLN A N 1
ATOM 790 C CA . GLN A 1 100 ? -22.188 -4.632 31.468 1.00 93.06 100 GLN A CA 1
ATOM 791 C C . GLN A 1 100 ? -23.437 -3.759 31.620 1.00 93.06 100 GLN A C 1
ATOM 793 O O . GLN A 1 100 ? -24.160 -3.876 32.611 1.00 93.06 100 GLN A O 1
ATOM 798 N N . THR A 1 101 ? -23.714 -2.920 30.622 1.00 93.50 101 THR A N 1
ATOM 799 C CA . THR A 1 101 ? -24.891 -2.047 30.606 1.00 93.50 101 THR A CA 1
ATOM 800 C C . THR A 1 101 ? -26.182 -2.851 30.437 1.00 93.50 101 THR A C 1
ATOM 802 O O . THR A 1 101 ? -27.126 -2.638 31.191 1.00 93.50 101 THR A O 1
ATOM 805 N N . GLU A 1 102 ? -26.229 -3.819 29.518 1.00 93.75 102 GLU A N 1
ATOM 806 C CA . GLU A 1 102 ? -27.378 -4.721 29.339 1.00 93.75 102 GLU A CA 1
ATOM 807 C C . GLU A 1 102 ? -27.677 -5.503 30.619 1.00 93.75 102 GLU A C 1
ATOM 809 O O . GLU A 1 102 ? -28.820 -5.552 31.078 1.00 93.75 102 GLU A O 1
ATOM 814 N N . ILE A 1 103 ? -26.637 -6.055 31.244 1.00 91.31 103 ILE A N 1
ATOM 815 C CA . ILE A 1 103 ? -26.749 -6.773 32.512 1.00 91.31 103 ILE A CA 1
ATOM 816 C C . ILE A 1 103 ? -27.284 -5.848 33.616 1.00 91.31 103 ILE A C 1
ATOM 818 O O . ILE A 1 103 ? -28.186 -6.250 34.355 1.00 91.31 103 ILE A O 1
ATOM 822 N N . ALA A 1 104 ? -26.779 -4.614 33.716 1.00 91.06 104 ALA A N 1
ATOM 823 C CA . ALA A 1 104 ? -27.243 -3.633 34.696 1.00 91.06 104 ALA A CA 1
ATOM 824 C C . ALA A 1 104 ? -28.700 -3.196 34.468 1.00 91.06 104 ALA A C 1
ATOM 826 O O . ALA A 1 104 ? -29.409 -2.936 35.436 1.00 91.06 104 ALA A O 1
ATOM 827 N N . LEU A 1 105 ? -29.159 -3.153 33.212 1.00 90.62 105 LEU A N 1
ATOM 828 C CA . LEU A 1 105 ? -30.539 -2.810 32.850 1.00 90.62 105 LEU A CA 1
ATOM 829 C C . LEU A 1 105 ? -31.517 -3.991 32.979 1.00 90.62 105 LEU A C 1
ATOM 831 O O . LEU A 1 105 ? -32.716 -3.773 33.130 1.00 90.62 105 LEU A O 1
ATOM 835 N N . SER A 1 106 ? -31.031 -5.234 32.916 1.00 91.38 106 SER A N 1
ATOM 836 C CA . SER A 1 106 ? -31.877 -6.439 32.892 1.00 91.38 106 SER A CA 1
ATOM 837 C C . SER A 1 106 ? -32.511 -6.821 34.238 1.00 91.38 106 SER A C 1
ATOM 839 O O . SER A 1 106 ? -33.471 -7.592 34.259 1.00 91.38 106 SER A O 1
ATOM 841 N N . GLN A 1 107 ? -31.985 -6.329 35.365 1.00 85.31 107 GLN A N 1
ATOM 842 C CA . GLN A 1 107 ? -32.411 -6.728 36.713 1.00 85.31 107 GLN A CA 1
ATOM 843 C C . GLN A 1 107 ? -32.398 -5.535 37.676 1.00 85.31 107 GLN A C 1
ATOM 845 O O . GLN A 1 107 ? -31.551 -4.652 37.565 1.00 85.31 107 GLN A O 1
ATOM 850 N N . SER A 1 108 ? -33.301 -5.521 38.664 1.00 81.00 108 SER A N 1
ATOM 851 C CA . SER A 1 108 ? -33.238 -4.544 39.758 1.00 81.00 108 SER A CA 1
ATOM 852 C C . SER A 1 108 ? -31.997 -4.794 40.612 1.00 81.00 108 SER A C 1
ATOM 854 O O . SER A 1 108 ? -31.854 -5.864 41.199 1.00 81.00 108 SER A O 1
ATOM 856 N N . ARG A 1 109 ? -31.115 -3.795 40.685 1.00 82.56 109 ARG A N 1
ATOM 857 C CA . ARG A 1 109 ? -29.864 -3.841 41.448 1.00 82.56 109 ARG A CA 1
ATOM 858 C C . ARG A 1 109 ? -29.886 -2.890 42.630 1.00 82.56 109 ARG A C 1
ATOM 860 O O . ARG A 1 109 ? -30.623 -1.903 42.638 1.00 82.56 109 ARG A O 1
ATOM 867 N N . SER A 1 110 ? -29.051 -3.177 43.621 1.00 90.06 110 SER A N 1
ATOM 868 C CA . SER A 1 110 ? -28.765 -2.216 44.681 1.00 90.06 110 SER A CA 1
ATOM 869 C C . SER A 1 110 ? -28.035 -0.995 44.112 1.00 90.06 110 SER A C 1
ATOM 871 O O . SER A 1 110 ? -27.332 -1.080 43.104 1.00 90.06 110 SER A O 1
ATOM 873 N N . GLN A 1 111 ? -28.166 0.150 44.783 1.00 90.75 111 GLN A N 1
ATOM 874 C CA . GLN A 1 111 ? -27.453 1.372 44.401 1.00 90.75 111 GLN A CA 1
ATOM 875 C C . GLN A 1 111 ? -25.938 1.139 44.285 1.00 90.75 111 GLN A C 1
ATOM 877 O O . GLN A 1 111 ? -25.307 1.627 43.353 1.00 90.75 111 GLN A O 1
ATOM 882 N N . LYS A 1 112 ? -25.372 0.341 45.196 1.00 91.25 112 LYS A N 1
ATOM 883 C CA . LYS A 1 112 ? -23.940 0.045 45.233 1.00 91.25 112 LYS A CA 1
ATOM 884 C C . LYS A 1 112 ? -23.463 -0.732 44.002 1.00 91.25 112 LYS A C 1
ATOM 886 O O . LYS A 1 112 ? -22.453 -0.374 43.417 1.00 91.25 112 LYS A O 1
ATOM 891 N N . GLU A 1 113 ? -24.219 -1.736 43.559 1.00 89.38 113 GLU A N 1
ATOM 892 C CA . GLU A 1 113 ? -23.874 -2.500 42.350 1.00 89.38 113 GLU A CA 1
ATOM 893 C C . GLU A 1 113 ? -23.964 -1.653 41.076 1.00 89.38 113 GLU A C 1
ATOM 895 O O . GLU A 1 113 ? -23.210 -1.878 40.131 1.00 89.38 113 GLU A O 1
ATOM 900 N N . LEU A 1 114 ? -24.891 -0.690 41.027 1.00 92.06 114 LEU A N 1
ATOM 901 C CA . LEU A 1 114 ? -24.984 0.243 39.906 1.00 92.06 114 LEU A CA 1
ATOM 902 C C . LEU A 1 114 ? -23.791 1.207 39.888 1.00 92.06 114 LEU A C 1
ATOM 904 O O . LEU A 1 114 ? -23.218 1.442 38.826 1.00 92.06 114 LEU A O 1
ATOM 908 N N . GLU A 1 115 ? -23.398 1.732 41.052 1.00 93.00 115 GLU A N 1
ATOM 909 C CA . GLU A 1 115 ? -22.189 2.549 41.195 1.00 93.00 115 GLU A CA 1
ATOM 910 C C . GLU A 1 115 ? -20.942 1.775 40.737 1.00 93.00 115 GLU A C 1
ATOM 912 O O . GLU A 1 115 ? -20.169 2.305 39.940 1.00 93.00 115 GLU A O 1
ATOM 917 N N . ASP A 1 116 ? -20.788 0.508 41.137 1.00 93.19 116 ASP A N 1
ATOM 918 C CA . ASP A 1 116 ? -19.658 -0.341 40.731 1.00 93.19 116 ASP A CA 1
ATOM 919 C C . ASP A 1 116 ? -19.593 -0.543 39.202 1.00 93.19 116 ASP A C 1
ATOM 921 O O . ASP A 1 116 ? -18.519 -0.429 38.603 1.00 93.19 116 ASP A O 1
ATOM 925 N N . VAL A 1 117 ? -20.737 -0.779 38.542 1.00 92.88 117 VAL A N 1
ATOM 926 C CA . VAL A 1 117 ? -20.807 -0.882 37.069 1.00 92.88 117 VAL A CA 1
ATOM 927 C C . VAL A 1 117 ? -20.417 0.438 36.403 1.00 92.88 117 VAL A C 1
ATOM 929 O O . VAL A 1 117 ? -19.659 0.444 35.433 1.00 92.88 117 VAL A O 1
ATOM 932 N N . LEU A 1 118 ? -20.899 1.571 36.917 1.00 93.56 118 LEU A N 1
ATOM 933 C CA . LEU A 1 118 ? -20.553 2.885 36.371 1.00 93.56 118 LEU A CA 1
ATOM 934 C C . LEU A 1 118 ? -19.063 3.199 36.536 1.00 93.56 118 LEU A C 1
ATOM 936 O O . LEU A 1 118 ? -18.459 3.732 35.604 1.00 93.56 118 LEU A O 1
ATOM 940 N N . TYR A 1 119 ? -18.454 2.834 37.668 1.00 95.25 119 TYR A N 1
ATOM 941 C CA . TYR A 1 119 ? -17.009 2.962 37.863 1.00 95.25 119 TYR A CA 1
ATOM 942 C C . TYR A 1 119 ? -16.220 2.077 36.896 1.00 95.25 119 TYR A C 1
ATOM 944 O O . TYR A 1 119 ? -15.270 2.566 36.283 1.00 95.25 119 TYR A O 1
ATOM 952 N N . SER A 1 120 ? -16.631 0.819 36.702 1.00 93.19 120 SER A N 1
ATOM 953 C CA . SER A 1 120 ? -15.981 -0.083 35.741 1.00 93.19 120 SER A CA 1
ATOM 954 C C . SER A 1 120 ? -16.071 0.457 34.311 1.00 93.19 120 SER A C 1
ATOM 956 O O . SER A 1 120 ? -15.064 0.531 33.604 1.00 93.19 120 SER A O 1
ATOM 958 N N . ASN A 1 121 ? -17.252 0.935 33.910 1.00 94.56 121 ASN A N 1
ATOM 959 C CA . ASN A 1 121 ? -17.457 1.550 32.604 1.00 94.56 121 ASN A CA 1
ATOM 960 C C . ASN A 1 121 ? -16.627 2.834 32.432 1.00 94.56 121 ASN A C 1
ATOM 962 O O . ASN A 1 121 ? -16.039 3.050 31.373 1.00 94.56 121 ASN A O 1
ATOM 966 N N . LEU A 1 122 ? -16.547 3.686 33.460 1.00 95.25 122 LEU A N 1
ATOM 967 C CA . LEU A 1 122 ? -15.739 4.907 33.430 1.00 95.25 122 LEU A CA 1
ATOM 968 C C . LEU A 1 122 ? -14.245 4.595 33.295 1.00 95.25 122 LEU A C 1
ATOM 970 O O . LEU A 1 122 ? -13.542 5.274 32.540 1.00 95.25 122 LEU A O 1
ATOM 974 N N . GLU A 1 123 ? -13.754 3.579 34.003 1.00 93.81 123 GLU A N 1
ATOM 975 C CA . GLU A 1 123 ? -12.369 3.122 33.894 1.00 93.81 123 GLU A CA 1
ATOM 976 C C . GLU A 1 123 ? -12.063 2.658 32.464 1.00 93.81 123 GLU A C 1
ATOM 978 O O . GLU A 1 123 ? -11.064 3.085 31.878 1.00 93.81 123 GLU A O 1
ATOM 983 N N . GLU A 1 124 ? -12.955 1.862 31.870 1.00 93.25 124 GLU A N 1
ATOM 984 C CA . GLU A 1 124 ? -12.808 1.368 30.500 1.00 93.25 124 GLU A CA 1
ATOM 985 C C . GLU A 1 124 ? -12.845 2.503 29.467 1.00 93.25 124 GLU A C 1
ATOM 987 O O . GLU A 1 124 ? -11.958 2.606 28.619 1.00 93.25 124 GLU A O 1
ATOM 992 N N . LEU A 1 125 ? -13.794 3.434 29.587 1.00 94.31 125 LEU A N 1
ATOM 993 C CA . LEU A 1 125 ? -13.866 4.629 28.739 1.00 94.31 125 LEU A CA 1
ATOM 994 C C . LEU A 1 125 ? -12.608 5.498 28.867 1.00 94.31 125 LEU A C 1
ATOM 996 O O . LEU A 1 125 ? -12.094 6.010 27.870 1.00 94.31 125 LEU A O 1
ATOM 1000 N N . THR A 1 126 ? -12.065 5.632 30.078 1.00 92.94 126 THR A N 1
ATOM 1001 C CA . THR A 1 126 ? -10.820 6.374 30.317 1.00 92.94 126 THR A CA 1
ATOM 1002 C C . THR A 1 126 ? -9.618 5.663 29.692 1.00 92.94 126 THR A C 1
ATOM 1004 O O . THR A 1 126 ? -8.741 6.323 29.124 1.00 92.94 126 THR A O 1
ATOM 1007 N N . ARG A 1 127 ? -9.564 4.322 29.752 1.00 89.75 127 ARG A N 1
ATOM 1008 C CA . ARG A 1 127 ? -8.564 3.526 29.024 1.00 89.75 127 ARG A CA 1
ATOM 1009 C C . ARG A 1 127 ? -8.678 3.774 27.521 1.00 89.75 127 ARG A C 1
ATOM 1011 O O . ARG A 1 127 ? -7.687 4.167 26.909 1.00 89.75 127 ARG A O 1
ATOM 1018 N N . MET A 1 128 ? -9.870 3.641 26.943 1.00 91.38 128 MET A N 1
ATOM 1019 C CA . MET A 1 128 ? -10.115 3.871 25.513 1.00 91.38 128 MET A CA 1
ATOM 1020 C C . MET A 1 128 ? -9.730 5.293 25.067 1.00 91.38 128 MET A C 1
ATOM 1022 O O . MET A 1 128 ? -9.121 5.470 24.010 1.00 91.38 128 MET A O 1
ATOM 1026 N N . ALA A 1 129 ? -10.002 6.314 25.886 1.00 88.56 129 ALA A N 1
ATOM 1027 C CA . ALA A 1 129 ? -9.594 7.689 25.600 1.00 88.56 129 ALA A CA 1
ATOM 1028 C C . ALA A 1 129 ? -8.064 7.830 25.478 1.00 88.56 129 ALA A C 1
ATOM 1030 O O . ALA A 1 1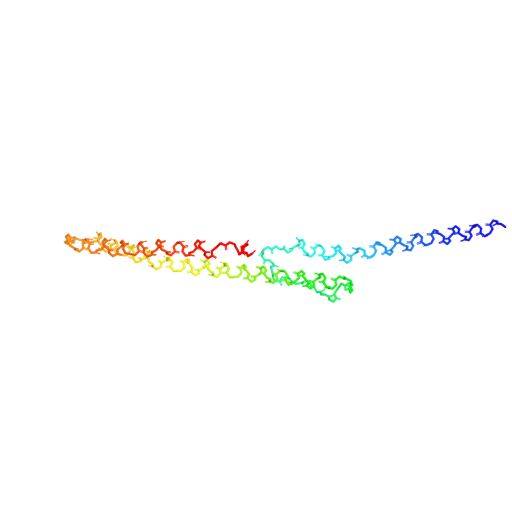29 ? -7.581 8.497 24.560 1.00 88.56 129 ALA A O 1
ATOM 1031 N N . LYS A 1 130 ? -7.282 7.148 26.328 1.00 86.31 130 LYS A N 1
ATOM 1032 C CA . LYS A 1 130 ? -5.809 7.122 26.211 1.00 86.31 130 LYS A CA 1
ATOM 1033 C C . LYS A 1 130 ? -5.341 6.435 24.923 1.00 86.31 130 LYS A C 1
ATOM 1035 O O . LYS A 1 130 ? -4.425 6.937 24.274 1.00 86.31 130 LYS A O 1
ATOM 1040 N N . TRP A 1 131 ? -5.986 5.339 24.520 1.00 85.44 131 TRP A N 1
ATOM 1041 C CA . TRP A 1 131 ? -5.687 4.647 23.256 1.00 85.44 131 TRP A CA 1
ATOM 1042 C C . TRP A 1 131 ? -5.918 5.535 22.032 1.00 85.44 131 TRP A C 1
ATOM 1044 O O . TRP A 1 131 ? -5.101 5.535 21.112 1.00 85.44 131 TRP A O 1
ATOM 1054 N N . SER A 1 132 ? -6.978 6.350 22.036 1.00 83.81 132 SER A N 1
ATOM 1055 C CA . SER A 1 132 ? -7.240 7.295 20.941 1.00 83.81 132 SER A CA 1
ATOM 1056 C C . SER A 1 132 ? -6.086 8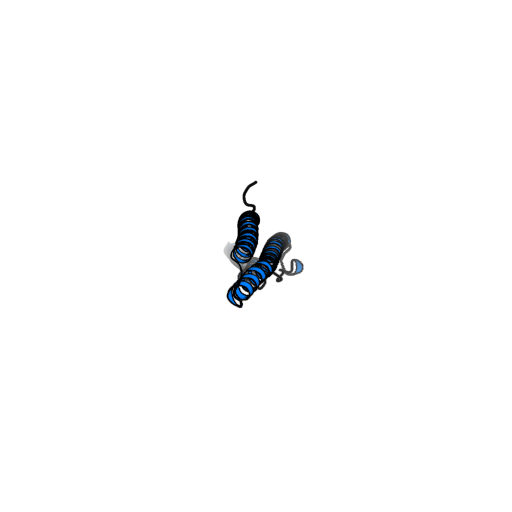.290 20.728 1.00 83.81 132 SER A C 1
ATOM 1058 O O . SER A 1 132 ? -5.726 8.592 19.589 1.00 83.81 132 SER A O 1
ATOM 1060 N N . ALA A 1 133 ? -5.434 8.730 21.810 1.00 80.88 133 ALA A N 1
ATOM 1061 C CA . ALA A 1 133 ? -4.272 9.611 21.743 1.00 80.88 133 ALA A CA 1
ATOM 1062 C C . ALA A 1 133 ? -3.032 8.898 21.171 1.00 80.88 133 ALA A C 1
ATOM 1064 O O . ALA A 1 133 ? -2.306 9.485 20.368 1.00 80.88 133 ALA A O 1
ATOM 1065 N N . ILE A 1 134 ? -2.819 7.625 21.528 1.00 79.94 134 ILE A N 1
ATOM 1066 C CA . ILE A 1 134 ? -1.738 6.788 20.974 1.00 79.94 134 ILE A CA 1
ATOM 1067 C C . ILE A 1 134 ? -1.947 6.569 19.471 1.00 79.94 134 ILE A C 1
ATOM 1069 O O . ILE A 1 134 ? -1.011 6.725 18.689 1.00 79.94 134 ILE A O 1
ATOM 1073 N N . CYS A 1 135 ? -3.180 6.277 19.054 1.00 81.31 135 CYS A N 1
ATOM 1074 C CA . CYS A 1 135 ? -3.534 6.127 17.645 1.00 81.31 135 CYS A CA 1
ATOM 1075 C C . CYS A 1 135 ? -3.256 7.413 16.849 1.00 81.31 135 CYS A C 1
ATOM 1077 O O . CYS A 1 135 ? -2.588 7.377 15.817 1.00 81.31 135 CYS A O 1
ATOM 1079 N N . CYS A 1 136 ? -3.664 8.570 17.379 1.00 77.31 136 CYS A N 1
ATOM 1080 C CA . CYS A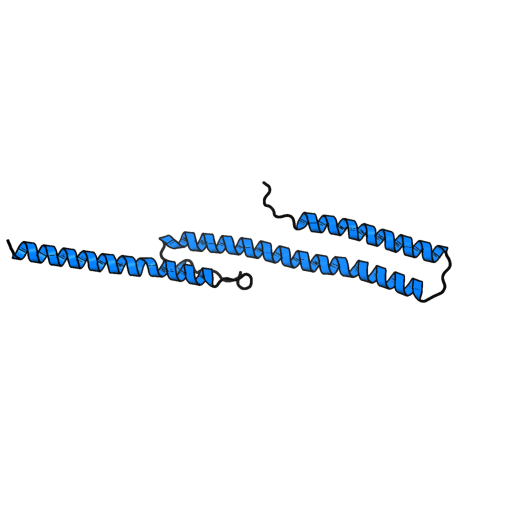 1 136 ? -3.378 9.875 16.779 1.00 77.31 136 CYS A CA 1
ATOM 1081 C C . CYS A 1 136 ? -1.866 10.153 16.650 1.00 77.31 136 CYS A C 1
ATOM 1083 O O . CYS A 1 136 ? -1.416 10.701 15.645 1.00 77.31 136 CYS A O 1
ATOM 1085 N N . PHE A 1 137 ? -1.064 9.737 17.636 1.00 76.44 137 PHE A N 1
ATOM 1086 C CA . PHE A 1 137 ? 0.394 9.865 17.583 1.00 76.44 137 PHE A CA 1
ATOM 1087 C C . PHE A 1 137 ? 1.031 8.936 16.537 1.00 76.44 137 PHE A C 1
ATOM 1089 O O . PHE A 1 137 ? 1.909 9.367 15.793 1.00 76.44 137 PHE A O 1
ATOM 1096 N N . SER A 1 138 ? 0.568 7.687 16.438 1.00 70.62 138 SER A N 1
ATOM 1097 C CA . SER A 1 138 ? 1.104 6.694 15.495 1.00 70.62 138 SER A CA 1
ATOM 1098 C C . SER A 1 138 ? 0.758 6.990 14.030 1.00 70.62 138 SER A C 1
ATOM 1100 O O . SER A 1 138 ? 1.466 6.538 13.136 1.00 70.62 138 SER A O 1
ATOM 1102 N N . LEU A 1 139 ? -0.310 7.752 13.774 1.00 69.06 139 LEU A N 1
ATOM 1103 C CA . LEU A 1 139 ? -0.720 8.186 12.432 1.00 69.06 139 LEU A CA 1
ATOM 1104 C C . LEU A 1 139 ? -0.057 9.497 11.988 1.00 69.06 139 LEU A C 1
ATOM 1106 O O . LEU A 1 139 ? -0.368 10.022 10.916 1.00 69.06 139 LEU A O 1
ATOM 1110 N N . ARG A 1 140 ? 0.834 10.069 12.806 1.00 71.19 140 ARG A N 1
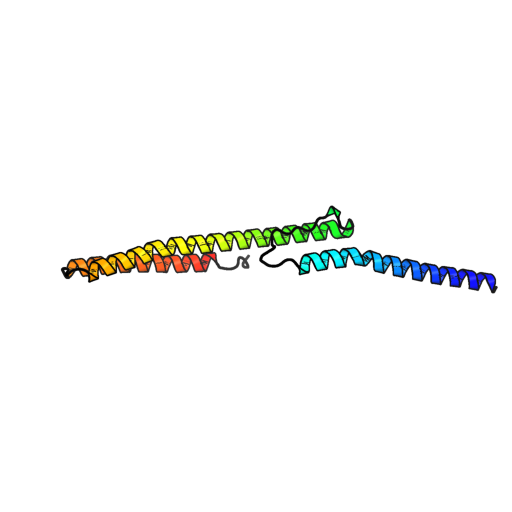ATOM 1111 C CA . ARG A 1 140 ? 1.498 11.326 12.470 1.00 71.19 140 ARG A CA 1
ATOM 1112 C C . ARG A 1 140 ? 2.507 11.076 11.338 1.00 71.19 140 ARG A C 1
ATOM 1114 O O . ARG A 1 140 ? 3.352 10.191 11.476 1.00 71.19 140 ARG A O 1
ATOM 1121 N N . PRO A 1 141 ? 2.452 11.829 10.223 1.00 57.91 141 PRO A N 1
ATOM 1122 C CA . PRO A 1 141 ? 3.392 11.641 9.125 1.00 57.91 141 PRO A CA 1
ATOM 1123 C C . PRO A 1 141 ? 4.830 11.845 9.619 1.00 57.91 141 PRO A C 1
ATOM 1125 O O . PRO A 1 141 ? 5.113 12.800 10.341 1.00 57.91 141 PRO A O 1
ATOM 1128 N N . ILE A 1 142 ? 5.744 10.965 9.195 1.00 56.91 142 ILE A N 1
ATOM 1129 C CA . ILE A 1 142 ? 7.174 10.923 9.580 1.00 56.91 142 ILE A CA 1
ATOM 1130 C C . ILE A 1 142 ? 7.965 12.134 9.012 1.00 56.91 142 ILE A C 1
ATOM 1132 O O . ILE A 1 142 ? 9.185 12.134 8.931 1.00 56.91 142 ILE A O 1
ATOM 1136 N N . THR A 1 143 ? 7.305 13.223 8.615 1.00 48.84 143 THR A N 1
ATOM 1137 C CA . THR A 1 143 ? 7.933 14.377 7.947 1.00 48.84 143 THR A CA 1
ATOM 1138 C C . THR A 1 143 ? 8.644 15.344 8.901 1.00 48.84 143 THR A C 1
ATOM 1140 O O . THR A 1 143 ? 8.837 16.504 8.553 1.00 48.84 143 THR A O 1
ATOM 1143 N N . THR A 1 144 ? 9.029 14.910 10.100 1.00 45.28 144 THR A N 1
ATOM 1144 C CA . THR A 1 144 ? 9.851 15.716 11.012 1.00 45.28 144 THR A CA 1
ATOM 1145 C C . THR A 1 144 ? 11.117 14.956 11.381 1.00 45.28 144 THR A C 1
ATOM 1147 O O . THR A 1 144 ? 11.162 14.269 12.401 1.00 45.28 144 THR A O 1
ATOM 1150 N N . SER A 1 145 ? 12.137 15.105 10.538 1.00 39.34 145 SER A N 1
ATOM 1151 C CA . SER A 1 145 ? 13.541 15.106 10.944 1.00 39.34 145 SER A CA 1
ATOM 1152 C C . SER A 1 145 ? 14.242 16.277 10.278 1.00 39.34 145 SER A C 1
ATOM 1154 O O . SER A 1 145 ? 13.800 16.675 9.178 1.00 39.34 145 SER A O 1
#